Protein AF-A0A9W7GFI7-F1 (afdb_monomer_lite)

pLDDT: mean 83.4, std 12.84, range [43.94, 97.75]

Foldseek 3Di:
DCVLCVNVPCLVLLCVLPVVCSPPVNVVVVVVVVVVVVVQVPDPDRDLCVLVVLLVVLVVVLVVLVVSVVVDPLVVCLVVQCPDPDPSSNSSSVCSNPVSVVSNVSSVVSVVSSVVND

Radius of gyration: 15.9 Å; chains: 1; bounding box: 41×29×38 Å

Organism: NCBI:txid722753

Sequence (118 aa):
MLLFNVFFTRSRQIASLDPDLMSPPGQFLILLWGASYYAAGTDPSPPGHIWLVFTVEKAYYVYKWVAWNSSHNALKSIKGAASSKDKLDVLAPLFHAVYGSADLVLGLMFFSLWRQAH

Secondary structure (DSSP, 8-state):
-HHHHTTTTTHHHHHTT-TTTSSHHHHHHHHHHHHHHHHHHH-SS--THHHHHHHHHHHHHHHHHHHHHHHS-HHHHHHHHHTSS-GGGGHHHHHHHHHHHHHHHHHHHHHHHHTT--

Structure (mmCIF, N/CA/C/O backbone):
data_AF-A0A9W7GFI7-F1
#
_entry.id   AF-A0A9W7GFI7-F1
#
loop_
_atom_site.group_PDB
_atom_site.id
_atom_site.type_symbol
_atom_site.label_atom_id
_atom_site.label_alt_id
_atom_site.label_comp_id
_atom_site.label_asym_id
_atom_site.label_entity_id
_atom_site.label_seq_id
_atom_site.pdbx_PDB_ins_code
_atom_site.Cartn_x
_atom_site.Cartn_y
_atom_site.Cartn_z
_atom_site.occupancy
_atom_site.B_iso_or_equiv
_atom_site.auth_seq_id
_atom_site.auth_comp_id
_atom_site.auth_asym_id
_atom_site.auth_atom_id
_atom_site.pdbx_PDB_model_num
ATOM 1 N N . MET A 1 1 ? 5.144 7.440 -2.993 1.00 50.47 1 MET A N 1
ATOM 2 C CA . MET A 1 1 ? 4.267 6.925 -4.068 1.00 50.47 1 MET A CA 1
ATOM 3 C C . MET A 1 1 ? 4.348 7.768 -5.346 1.00 50.47 1 MET A C 1
ATOM 5 O O . MET A 1 1 ? 4.834 7.247 -6.336 1.00 50.47 1 MET A O 1
ATOM 9 N N . LEU A 1 2 ? 4.010 9.067 -5.351 1.00 43.94 2 LEU A N 1
ATOM 10 C CA . LEU A 1 2 ? 4.101 9.906 -6.571 1.00 43.94 2 LEU A CA 1
ATOM 11 C C . LEU A 1 2 ? 5.512 10.415 -6.920 1.00 43.94 2 LEU A C 1
ATOM 13 O O . LEU A 1 2 ? 5.850 10.494 -8.099 1.00 43.94 2 LEU A O 1
ATOM 17 N N . LEU A 1 3 ? 6.356 10.686 -5.916 1.00 44.00 3 LEU A N 1
ATOM 18 C CA . LEU A 1 3 ? 7.756 11.099 -6.125 1.00 44.00 3 LEU A CA 1
ATOM 19 C C . LEU A 1 3 ? 8.596 10.022 -6.835 1.00 44.00 3 LEU A C 1
ATOM 21 O O . LEU A 1 3 ? 9.479 10.351 -7.616 1.00 44.00 3 LEU A O 1
ATOM 25 N N . PHE A 1 4 ? 8.279 8.743 -6.613 1.00 50.50 4 PHE A N 1
ATOM 26 C CA . PHE A 1 4 ? 8.967 7.608 -7.242 1.00 50.50 4 PHE A CA 1
ATOM 27 C C . PHE A 1 4 ? 8.496 7.344 -8.682 1.00 50.50 4 PHE A C 1
ATOM 29 O O . PHE A 1 4 ? 9.255 6.816 -9.485 1.00 50.50 4 PHE A O 1
ATOM 36 N N . ASN A 1 5 ? 7.261 7.731 -9.021 1.00 54.28 5 ASN A N 1
ATOM 37 C CA . ASN A 1 5 ? 6.650 7.505 -10.336 1.00 54.28 5 ASN A CA 1
ATOM 38 C C . ASN A 1 5 ? 6.780 8.721 -11.278 1.00 54.28 5 ASN A C 1
ATOM 40 O O . ASN A 1 5 ? 6.304 8.674 -12.410 1.00 54.28 5 ASN A O 1
ATOM 44 N N . VAL A 1 6 ? 7.390 9.826 -10.822 1.00 61.81 6 VAL A N 1
ATOM 45 C CA . VAL A 1 6 ? 7.447 11.108 -11.553 1.00 61.81 6 VAL A CA 1
ATOM 46 C C . VAL A 1 6 ? 6.071 11.422 -12.163 1.00 61.81 6 VAL A C 1
ATOM 48 O O . VAL A 1 6 ? 5.908 11.422 -13.380 1.00 61.81 6 VAL A O 1
ATOM 51 N N . PHE A 1 7 ? 5.040 11.568 -11.321 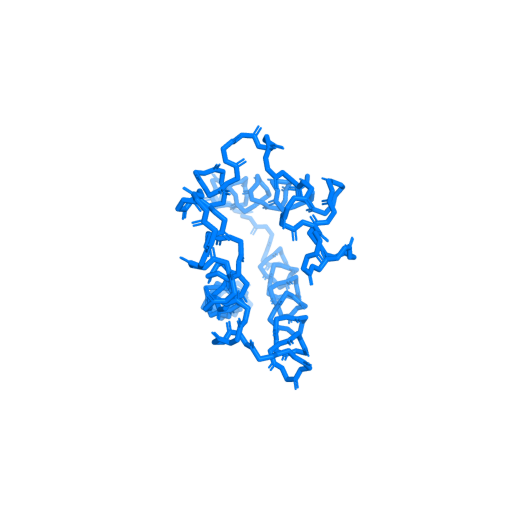1.00 58.94 7 PHE A N 1
ATOM 52 C CA . PHE A 1 7 ? 3.664 11.849 -11.771 1.00 58.94 7 PHE A CA 1
ATOM 53 C C . PHE A 1 7 ? 3.159 10.920 -12.901 1.00 58.94 7 PHE A C 1
ATOM 55 O O . PHE A 1 7 ? 2.707 11.394 -13.936 1.00 58.94 7 PHE A O 1
ATOM 62 N N . PHE A 1 8 ? 3.242 9.595 -12.728 1.00 60.66 8 PHE A N 1
ATOM 63 C CA . PHE A 1 8 ? 2.800 8.576 -13.707 1.00 60.66 8 PHE A CA 1
ATOM 64 C C . PHE A 1 8 ? 3.596 8.485 -15.011 1.00 60.66 8 PHE A C 1
ATOM 66 O O . PHE A 1 8 ? 3.339 7.584 -15.816 1.00 60.66 8 PHE A O 1
ATOM 73 N N . THR A 1 9 ? 4.598 9.338 -15.215 1.00 62.47 9 THR A N 1
ATOM 74 C CA . THR A 1 9 ? 5.436 9.309 -16.422 1.00 62.47 9 THR A CA 1
ATOM 75 C C . THR A 1 9 ? 6.181 7.976 -16.555 1.00 62.47 9 THR A C 1
ATOM 77 O O . THR A 1 9 ? 6.497 7.541 -17.660 1.00 62.47 9 THR A O 1
ATOM 80 N N . ARG A 1 10 ? 6.405 7.276 -15.433 1.00 67.69 10 ARG A N 1
ATOM 81 C CA . ARG A 1 10 ? 7.068 5.963 -15.378 1.00 67.69 10 ARG A CA 1
ATOM 82 C C . ARG A 1 10 ? 6.138 4.825 -14.968 1.00 67.69 10 ARG A C 1
ATOM 84 O O . ARG A 1 10 ? 6.598 3.733 -14.640 1.00 67.69 10 ARG A O 1
ATOM 91 N N . SER A 1 11 ? 4.828 5.037 -15.075 1.00 65.38 11 SER A N 1
ATOM 92 C CA . SER A 1 11 ? 3.809 4.050 -14.703 1.00 65.38 11 SER A CA 1
ATOM 93 C C . SER A 1 11 ? 4.024 2.700 -15.391 1.00 65.38 11 SER A C 1
ATOM 95 O O . SER A 1 11 ? 3.899 1.665 -14.744 1.00 65.38 11 SER A O 1
ATOM 97 N N . ARG A 1 12 ? 4.440 2.700 -16.665 1.00 68.50 12 ARG A N 1
ATOM 98 C CA . ARG A 1 12 ? 4.752 1.479 -17.430 1.00 68.50 12 ARG A CA 1
ATOM 99 C C . ARG A 1 12 ? 6.014 0.748 -16.963 1.00 68.50 12 ARG A C 1
ATOM 101 O O . ARG A 1 12 ? 6.070 -0.467 -17.089 1.00 68.50 12 ARG A O 1
ATOM 108 N N . GLN A 1 13 ? 7.014 1.461 -16.443 1.00 70.69 13 GLN A N 1
ATOM 109 C CA . GLN A 1 13 ? 8.251 0.853 -15.931 1.00 70.69 13 GLN A CA 1
ATOM 110 C C . GLN A 1 13 ? 8.040 0.198 -14.563 1.00 70.69 13 GLN A C 1
ATOM 112 O O . GLN A 1 13 ? 8.699 -0.780 -14.242 1.00 70.69 13 GLN A O 1
ATOM 117 N N . ILE A 1 14 ? 7.112 0.717 -13.759 1.00 69.06 14 ILE A N 1
ATOM 118 C CA . ILE A 1 14 ? 6.704 0.063 -12.511 1.00 69.06 14 ILE A CA 1
ATOM 119 C C . ILE A 1 14 ? 5.797 -1.136 -12.836 1.00 69.06 14 ILE A C 1
ATOM 121 O O . ILE A 1 14 ? 6.002 -2.227 -12.313 1.00 69.06 14 ILE A O 1
ATOM 125 N N . ALA A 1 15 ? 4.863 -0.970 -13.780 1.00 76.06 15 ALA A N 1
ATOM 126 C CA . ALA A 1 15 ? 3.986 -2.046 -14.242 1.00 76.06 15 ALA A CA 1
ATOM 127 C C . ALA A 1 15 ? 4.735 -3.216 -14.904 1.00 76.06 15 ALA A C 1
ATOM 129 O O . ALA A 1 15 ? 4.214 -4.321 -14.935 1.00 76.06 15 ALA A O 1
ATOM 130 N N . SER A 1 16 ? 5.942 -3.025 -15.444 1.00 75.31 16 SER A N 1
ATOM 131 C CA . SER A 1 16 ? 6.679 -4.134 -16.067 1.00 75.31 16 SER A CA 1
ATOM 132 C C . SER A 1 1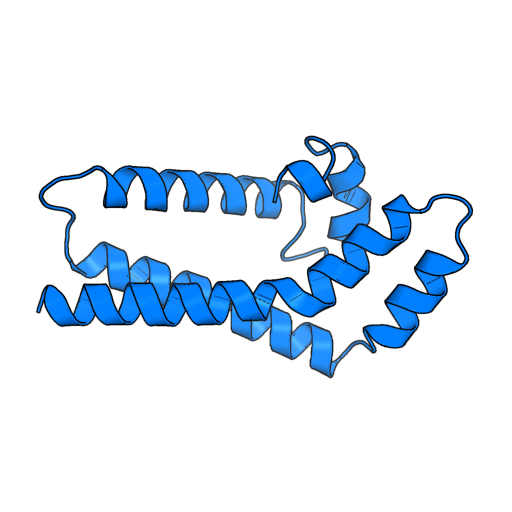6 ? 7.189 -5.170 -15.059 1.00 75.31 16 SER A C 1
ATOM 134 O O . SER A 1 16 ? 7.481 -6.295 -15.457 1.00 75.31 16 SER A O 1
ATOM 136 N N . LEU A 1 17 ? 7.299 -4.810 -13.775 1.00 74.25 17 LEU A N 1
ATOM 137 C CA . LEU A 1 17 ? 7.745 -5.710 -12.707 1.00 74.25 17 LEU A CA 1
ATOM 138 C C . LEU A 1 17 ? 6.587 -6.457 -12.036 1.00 74.25 17 LEU A C 1
ATOM 140 O O . LEU A 1 17 ? 6.772 -7.595 -11.609 1.00 74.25 17 LEU A O 1
ATOM 144 N N . ASP A 1 18 ? 5.415 -5.828 -11.951 1.00 73.25 18 ASP A N 1
ATOM 145 C CA . ASP A 1 18 ? 4.166 -6.438 -11.486 1.00 73.25 18 ASP A CA 1
ATOM 146 C C . ASP A 1 18 ? 2.990 -5.847 -12.286 1.00 73.25 18 ASP A C 1
ATOM 148 O O . ASP A 1 18 ? 2.397 -4.838 -11.882 1.00 73.25 18 ASP A O 1
ATOM 152 N N . PRO A 1 19 ? 2.675 -6.423 -13.459 1.00 75.69 19 PRO A N 1
ATOM 153 C CA . PRO A 1 19 ? 1.677 -5.865 -14.367 1.00 75.69 19 PRO A CA 1
ATOM 154 C C . PRO A 1 19 ? 0.257 -5.976 -13.831 1.00 75.69 19 PRO A C 1
ATOM 156 O O . PRO A 1 19 ? -0.598 -5.209 -14.262 1.00 75.69 19 PRO A O 1
ATOM 159 N N . ASP A 1 20 ? -0.000 -6.871 -12.881 1.00 76.00 20 ASP A N 1
ATOM 160 C CA . ASP A 1 20 ? -1.330 -7.031 -12.305 1.00 76.00 20 ASP A CA 1
ATOM 161 C C . ASP A 1 20 ? -1.590 -5.937 -11.264 1.00 76.00 20 ASP A C 1
ATOM 163 O O . ASP A 1 20 ? -2.593 -5.223 -11.329 1.00 76.00 20 ASP A O 1
ATOM 167 N N . LEU A 1 21 ? -0.661 -5.764 -10.316 1.00 80.12 21 LEU A N 1
ATOM 168 C CA . LEU A 1 21 ? -0.845 -4.864 -9.177 1.00 80.12 21 LEU A CA 1
ATOM 169 C C . LEU A 1 21 ? -0.459 -3.415 -9.490 1.00 80.12 21 LEU A C 1
ATOM 171 O O . LEU A 1 21 ? -1.126 -2.483 -9.046 1.00 80.12 21 LEU A O 1
ATOM 175 N N . MET A 1 22 ? 0.612 -3.220 -10.260 1.00 82.50 22 MET A N 1
ATOM 176 C CA . MET A 1 22 ? 1.174 -1.902 -10.566 1.00 82.50 22 MET A CA 1
ATOM 177 C C . MET A 1 22 ? 0.795 -1.411 -11.966 1.00 82.50 22 MET A C 1
ATOM 179 O O . MET A 1 22 ? 1.443 -0.510 -12.496 1.00 82.50 22 MET A O 1
ATOM 183 N N . SER A 1 23 ? -0.266 -1.950 -12.569 1.00 84.00 23 SER A N 1
ATOM 184 C CA . SER A 1 23 ? -0.868 -1.394 -13.789 1.00 84.00 23 SER A CA 1
ATOM 185 C C . SER A 1 23 ? -1.344 0.056 -13.585 1.00 84.00 23 SER A C 1
ATOM 187 O O . SER A 1 23 ? -1.563 0.475 -12.448 1.00 84.00 23 SER A O 1
ATOM 189 N N . PRO A 1 24 ? -1.568 0.852 -14.649 1.00 82.31 24 PRO A N 1
ATOM 190 C CA . PRO A 1 24 ? -2.140 2.192 -14.494 1.00 82.31 24 PRO A CA 1
ATOM 191 C C . PRO A 1 24 ? -3.470 2.217 -13.705 1.00 82.31 24 PRO A C 1
ATOM 193 O O . PRO A 1 24 ? -3.596 3.065 -12.820 1.00 82.31 24 PRO A O 1
ATOM 196 N N . PRO A 1 25 ? -4.422 1.278 -13.913 1.00 85.44 25 PRO A N 1
ATOM 197 C CA . PRO A 1 25 ? -5.590 1.144 -13.038 1.00 85.44 25 PRO A CA 1
ATOM 198 C C . PRO A 1 25 ? -5.234 0.807 -11.583 1.00 85.44 25 PRO A C 1
ATOM 200 O O . PRO A 1 25 ? -5.802 1.396 -10.668 1.00 85.44 25 PRO A O 1
ATOM 203 N N . GLY A 1 26 ? -4.268 -0.086 -11.349 1.00 85.38 26 GLY A N 1
ATOM 204 C CA . GLY A 1 26 ? -3.790 -0.407 -10.000 1.00 85.38 26 GLY A CA 1
ATOM 205 C C . GLY A 1 26 ? -3.182 0.804 -9.287 1.00 85.38 26 GLY A C 1
ATOM 206 O O . GLY A 1 26 ? -3.517 1.096 -8.143 1.00 85.38 26 GLY A O 1
ATOM 207 N N . GLN A 1 27 ? -2.374 1.597 -9.990 1.00 84.19 27 GLN A N 1
ATOM 208 C CA . GLN A 1 27 ? -1.802 2.837 -9.458 1.00 84.19 27 GLN A CA 1
ATOM 209 C C . GLN A 1 27 ? -2.877 3.889 -9.152 1.00 84.19 27 GLN A C 1
ATOM 211 O O . GLN A 1 27 ? -2.763 4.611 -8.161 1.00 84.19 27 GLN A O 1
ATOM 216 N N . PHE A 1 28 ? -3.934 3.966 -9.966 1.00 86.38 28 PHE A N 1
ATOM 217 C CA . PHE A 1 28 ? -5.098 4.797 -9.661 1.00 86.38 28 PHE A CA 1
ATOM 218 C C . PHE A 1 28 ? -5.805 4.327 -8.383 1.00 86.38 28 PHE A C 1
ATOM 220 O O . PHE A 1 28 ? -6.114 5.149 -7.522 1.00 86.38 28 PHE A O 1
ATOM 227 N N . LEU A 1 29 ? -5.992 3.015 -8.207 1.00 89.75 29 LEU A N 1
ATOM 228 C CA . LEU A 1 29 ? -6.566 2.462 -6.980 1.00 89.75 29 LEU A CA 1
ATOM 229 C C . LEU A 1 29 ? -5.699 2.760 -5.753 1.00 89.75 29 LEU A C 1
ATOM 231 O O . LEU A 1 29 ? -6.251 3.103 -4.715 1.00 89.75 29 LEU A O 1
ATOM 235 N N . ILE A 1 30 ? -4.367 2.721 -5.859 1.00 88.69 30 ILE A N 1
ATOM 236 C CA . ILE A 1 30 ? -3.467 3.130 -4.763 1.00 88.69 30 ILE A CA 1
ATOM 237 C C . ILE A 1 30 ? -3.739 4.583 -4.342 1.00 88.69 30 ILE A C 1
ATOM 239 O O . ILE A 1 30 ? -3.774 4.881 -3.147 1.00 88.69 30 ILE A O 1
ATOM 243 N N . LEU A 1 31 ? -3.961 5.494 -5.298 1.00 89.56 31 LEU A N 1
ATOM 244 C CA . LEU A 1 31 ? -4.337 6.875 -4.977 1.00 89.56 31 LEU A CA 1
ATOM 245 C C . LEU A 1 31 ? -5.721 6.962 -4.333 1.00 89.56 31 LEU A C 1
ATOM 247 O O . LEU A 1 31 ? -5.890 7.702 -3.367 1.00 89.56 31 LEU A O 1
ATOM 251 N N . LEU A 1 32 ? -6.693 6.209 -4.850 1.00 92.75 32 LEU A N 1
ATOM 252 C CA . LEU A 1 32 ? -8.053 6.187 -4.321 1.00 92.75 32 LEU A CA 1
ATOM 253 C C . LEU 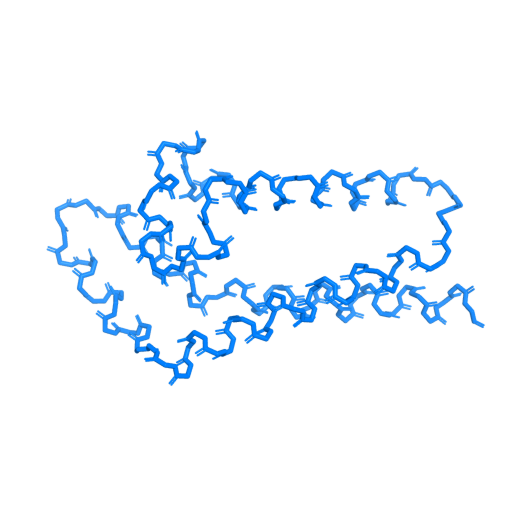A 1 32 ? -8.085 5.674 -2.873 1.00 92.75 32 LEU A C 1
ATOM 255 O O . LEU A 1 32 ? -8.708 6.295 -2.015 1.00 92.75 32 LEU A O 1
ATOM 259 N N . TRP A 1 33 ? -7.348 4.602 -2.575 1.00 93.75 33 TRP A N 1
ATOM 260 C CA . TRP A 1 33 ? -7.167 4.101 -1.212 1.00 93.75 33 TRP A CA 1
ATOM 261 C C . TRP A 1 33 ? -6.466 5.129 -0.324 1.00 93.75 33 TRP A C 1
ATOM 263 O O . TRP A 1 33 ? -6.934 5.396 0.781 1.00 93.75 33 TRP A O 1
ATOM 273 N N . GLY A 1 34 ? -5.422 5.795 -0.827 1.00 92.25 34 GLY A N 1
ATOM 274 C CA . GLY A 1 34 ? -4.776 6.907 -0.126 1.00 92.25 34 GLY A CA 1
ATOM 275 C C . GLY A 1 34 ? -5.751 8.028 0.251 1.00 92.25 34 GLY A C 1
ATOM 276 O O . GLY A 1 34 ? -5.747 8.494 1.391 1.00 92.25 34 GLY A O 1
ATOM 277 N N . ALA A 1 35 ? -6.629 8.420 -0.675 1.00 94.25 35 ALA A N 1
ATOM 278 C CA . ALA A 1 35 ? -7.682 9.397 -0.414 1.00 94.25 35 ALA A CA 1
ATOM 279 C C . ALA A 1 35 ? -8.706 8.884 0.613 1.00 94.25 35 ALA A C 1
ATOM 281 O O . ALA A 1 35 ? -9.149 9.653 1.464 1.00 94.25 35 ALA A O 1
ATOM 282 N N . SER A 1 36 ? -9.036 7.588 0.589 1.00 95.25 36 SER A N 1
ATOM 283 C CA . SER A 1 36 ? -9.939 6.978 1.573 1.00 95.25 36 SER A CA 1
ATOM 284 C C . SER A 1 36 ? -9.353 6.965 2.989 1.00 95.25 36 SER A C 1
ATOM 286 O O . SER A 1 36 ? -10.074 7.269 3.936 1.00 95.25 36 SER A O 1
ATOM 288 N N . TYR A 1 37 ? -8.045 6.710 3.149 1.00 94.81 37 TYR A N 1
ATOM 289 C CA . TYR A 1 37 ? -7.392 6.797 4.460 1.00 94.81 37 TYR A CA 1
ATOM 290 C C . TYR A 1 37 ? -7.414 8.223 4.990 1.00 94.81 37 TYR A C 1
ATOM 292 O O . TYR A 1 37 ? -7.659 8.433 6.174 1.00 94.81 37 TYR A O 1
ATOM 300 N N . TYR A 1 38 ? -7.156 9.197 4.113 1.00 95.19 38 TYR A N 1
ATOM 301 C CA . TYR A 1 38 ? -7.210 10.605 4.479 1.00 95.19 38 TYR A CA 1
ATOM 302 C C . TYR A 1 38 ? -8.617 10.991 4.940 1.00 95.19 38 TYR A C 1
ATOM 304 O O . TYR A 1 38 ? -8.758 11.523 6.033 1.00 95.19 38 TYR A O 1
ATOM 312 N N . ALA A 1 39 ? -9.645 10.646 4.159 1.00 96.12 39 ALA A N 1
ATOM 313 C CA . ALA A 1 39 ? -11.036 10.926 4.503 1.00 96.12 39 ALA A CA 1
ATOM 314 C C . ALA A 1 39 ? -11.461 10.271 5.829 1.00 96.12 39 ALA A C 1
ATOM 316 O O . ALA A 1 39 ? -12.083 10.923 6.659 1.00 96.12 39 ALA A O 1
ATOM 317 N N . ALA A 1 40 ? -11.088 9.008 6.061 1.00 95.00 40 ALA A N 1
ATOM 318 C CA . ALA A 1 40 ? -11.378 8.321 7.320 1.00 95.00 40 ALA A CA 1
ATOM 319 C C . ALA A 1 40 ? -10.592 8.902 8.509 1.00 95.00 40 ALA A C 1
ATOM 321 O O . ALA A 1 40 ? -11.084 8.902 9.629 1.00 95.00 40 ALA A O 1
ATOM 322 N N . GLY A 1 41 ? -9.369 9.389 8.281 1.00 92.50 41 GLY A N 1
ATOM 323 C CA . GLY A 1 41 ? -8.530 9.985 9.321 1.00 92.50 41 GLY A CA 1
ATOM 324 C C . GLY A 1 41 ? -8.915 11.417 9.701 1.00 92.50 41 GLY A C 1
ATOM 325 O O . GLY A 1 41 ? -8.544 11.868 10.781 1.00 92.50 41 GLY A O 1
ATOM 326 N N . THR A 1 42 ? -9.627 12.139 8.832 1.00 95.19 42 THR A N 1
ATOM 327 C CA . THR A 1 42 ? -10.151 13.484 9.122 1.00 95.19 42 THR A CA 1
ATOM 328 C C . THR A 1 42 ? -11.588 13.478 9.635 1.00 95.19 42 THR A C 1
ATOM 330 O O . THR A 1 42 ? -12.053 14.504 10.133 1.00 95.19 42 THR A O 1
ATOM 333 N N . ASP A 1 43 ? -12.287 12.350 9.532 1.00 93.25 43 ASP A N 1
ATOM 334 C CA . ASP A 1 43 ? -13.589 12.156 10.158 1.00 93.25 43 ASP A CA 1
ATOM 335 C C . ASP A 1 43 ? -13.415 12.087 11.692 1.00 93.25 43 ASP A C 1
ATOM 337 O O . ASP A 1 43 ? -12.590 11.311 12.177 1.00 93.25 43 ASP A O 1
ATOM 341 N N . PRO A 1 44 ? -14.144 12.893 12.487 1.00 90.00 44 PRO A N 1
ATOM 342 C CA . PRO A 1 44 ? -14.098 12.811 13.947 1.00 90.00 44 PRO A CA 1
ATOM 343 C C . PRO A 1 44 ? -14.746 11.535 14.513 1.00 90.00 44 PRO A C 1
ATOM 345 O O . PRO A 1 44 ? -14.515 11.208 15.677 1.00 90.00 44 PRO A O 1
ATOM 348 N N . SER A 1 45 ? -15.564 10.821 13.733 1.00 90.75 45 SER A N 1
ATOM 349 C CA . SER A 1 45 ? -16.220 9.573 14.137 1.00 90.75 45 SER A CA 1
ATOM 350 C C . SER A 1 45 ? -16.293 8.567 12.974 1.00 90.75 45 SER A C 1
ATOM 352 O O . SER A 1 45 ? -17.380 8.185 12.532 1.00 90.75 45 SER A O 1
ATOM 354 N N . PRO A 1 46 ? -15.137 8.099 12.469 1.00 91.12 46 PRO A N 1
ATOM 355 C CA . PRO A 1 46 ? -15.108 7.170 11.354 1.00 91.12 46 PRO A CA 1
ATOM 356 C C . PRO A 1 46 ? -15.700 5.820 11.784 1.00 91.12 46 PRO A C 1
ATOM 358 O O . PRO A 1 46 ? -15.415 5.346 12.891 1.00 91.12 46 PRO A O 1
ATOM 361 N N . PRO A 1 47 ? -16.476 5.140 10.920 1.00 92.06 47 PRO A N 1
ATOM 362 C CA . PRO A 1 47 ? -17.021 3.827 11.240 1.00 92.06 47 PRO A CA 1
ATOM 363 C C . PRO A 1 47 ? -15.894 2.843 11.562 1.00 92.06 47 PRO A C 1
ATOM 365 O O . PRO A 1 47 ? -15.048 2.591 10.711 1.00 92.06 47 PRO A O 1
ATOM 368 N N . GLY A 1 48 ? -15.891 2.231 12.751 1.00 92.50 48 GLY A N 1
ATOM 369 C CA . GLY A 1 48 ? -14.782 1.374 13.200 1.00 92.50 48 GLY A CA 1
ATOM 370 C C . GLY A 1 48 ? -14.405 0.253 12.219 1.00 92.50 48 GLY A C 1
ATOM 371 O O . GLY A 1 48 ? -13.235 -0.105 12.103 1.00 92.50 48 GLY A O 1
ATOM 372 N N . HIS A 1 49 ? -15.369 -0.271 11.456 1.00 95.25 49 HIS A N 1
ATOM 373 C CA . HIS A 1 49 ? -15.142 -1.290 10.425 1.00 95.25 49 HIS A CA 1
ATOM 374 C C . HIS A 1 49 ? -14.263 -0.824 9.255 1.00 95.25 49 HIS A C 1
ATOM 376 O O . HIS A 1 49 ? -13.647 -1.669 8.605 1.00 95.25 49 HIS A O 1
ATOM 382 N N . ILE A 1 50 ? -14.155 0.486 8.992 1.00 96.12 50 ILE A N 1
ATOM 383 C CA . ILE A 1 50 ? -13.301 1.009 7.915 1.00 96.12 50 ILE A CA 1
ATOM 384 C C . ILE A 1 50 ? -11.835 0.629 8.141 1.00 96.12 50 ILE A C 1
ATOM 386 O O . ILE A 1 50 ? -11.124 0.266 7.206 1.00 96.12 50 ILE A O 1
ATOM 390 N N . TRP A 1 51 ? -11.414 0.604 9.406 1.00 96.38 51 TRP A N 1
ATOM 391 C CA . TRP A 1 51 ? -10.070 0.212 9.797 1.00 96.38 51 TRP A CA 1
ATOM 392 C C . TRP A 1 51 ? -9.786 -1.251 9.455 1.00 96.38 51 TRP A C 1
ATOM 394 O O . TRP A 1 51 ? -8.706 -1.563 8.965 1.00 96.38 51 TRP A O 1
ATOM 404 N N . LEU A 1 52 ? -10.772 -2.140 9.614 1.00 96.50 52 LEU A N 1
ATOM 405 C CA . LEU A 1 52 ? -10.629 -3.542 9.220 1.00 96.50 52 LEU A CA 1
ATOM 406 C C . LEU A 1 52 ? -10.518 -3.695 7.699 1.00 96.50 52 LEU A C 1
ATOM 408 O O . LEU A 1 52 ? -9.702 -4.484 7.225 1.00 96.50 52 LEU A O 1
ATOM 412 N N . VAL A 1 53 ? -11.292 -2.920 6.931 1.00 97.25 53 VAL A N 1
ATOM 413 C CA . VAL A 1 53 ? -11.191 -2.904 5.461 1.00 97.25 53 VAL A CA 1
ATOM 414 C C . VAL A 1 53 ? -9.779 -2.501 5.029 1.00 97.25 53 VAL A C 1
ATOM 416 O O . VAL A 1 53 ? -9.180 -3.182 4.197 1.00 97.25 53 VAL A O 1
ATOM 419 N N . PHE A 1 54 ? -9.210 -1.458 5.639 1.00 97.31 54 PHE A N 1
ATOM 420 C CA . PHE A 1 54 ? -7.837 -1.037 5.3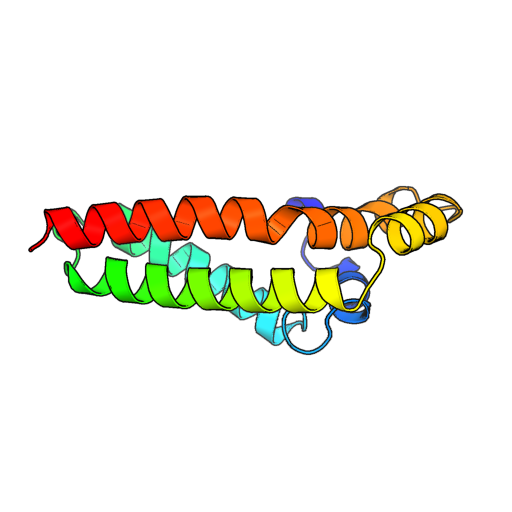55 1.00 97.31 54 PHE A CA 1
ATOM 421 C C . PHE A 1 54 ? -6.801 -2.084 5.786 1.00 97.31 54 PHE A C 1
ATOM 423 O O . PHE A 1 54 ? -5.833 -2.316 5.069 1.00 97.31 54 PHE A O 1
ATOM 430 N N . THR A 1 55 ? -7.004 -2.784 6.906 1.00 97.44 55 THR A N 1
ATOM 431 C CA . THR A 1 55 ? -6.145 -3.917 7.287 1.00 97.44 55 THR A CA 1
ATOM 432 C C . THR A 1 55 ? -6.143 -5.015 6.228 1.00 97.44 55 THR A C 1
ATOM 434 O O . THR A 1 55 ? -5.073 -5.508 5.873 1.00 97.44 55 THR A O 1
ATOM 437 N N . VAL A 1 56 ? -7.315 -5.405 5.719 1.00 97.62 56 VAL A N 1
ATOM 438 C CA . VAL A 1 56 ? -7.437 -6.458 4.697 1.00 97.62 56 VAL A CA 1
ATOM 439 C C . VAL A 1 56 ? -6.770 -6.032 3.393 1.00 97.62 56 VAL A C 1
ATOM 441 O O . VAL A 1 56 ? -6.028 -6.814 2.798 1.00 97.62 56 VAL A O 1
ATOM 444 N N . GLU A 1 57 ? -6.979 -4.785 2.974 1.00 96.19 57 GLU A N 1
ATOM 445 C CA . GLU A 1 57 ? -6.306 -4.222 1.805 1.00 96.19 57 GLU A CA 1
ATOM 446 C C . GLU A 1 57 ? -4.779 -4.277 1.970 1.00 96.19 57 GLU A C 1
ATOM 448 O O . GLU A 1 57 ? -4.094 -4.838 1.112 1.00 96.19 57 GLU A O 1
ATOM 453 N N . LYS A 1 58 ? -4.233 -3.824 3.105 1.00 95.94 58 LYS A N 1
ATOM 454 C CA . LYS A 1 58 ? -2.790 -3.913 3.375 1.00 95.94 58 LYS A CA 1
ATOM 455 C C . LYS A 1 58 ? -2.263 -5.335 3.441 1.00 95.94 58 LYS A C 1
ATOM 457 O O . LYS A 1 58 ? -1.208 -5.610 2.872 1.00 95.94 58 LYS A O 1
ATOM 462 N N . ALA A 1 59 ? -2.999 -6.258 4.052 1.00 96.12 59 ALA A N 1
ATOM 463 C CA . ALA A 1 59 ? -2.628 -7.669 4.068 1.00 96.12 59 ALA A CA 1
ATOM 464 C C . ALA A 1 59 ? -2.526 -8.249 2.647 1.00 96.12 59 ALA A C 1
ATOM 466 O O . ALA A 1 59 ? -1.596 -9.004 2.359 1.00 96.12 59 ALA A O 1
ATOM 467 N N . TYR A 1 60 ? -3.421 -7.852 1.736 1.00 95.06 60 TYR A N 1
ATOM 468 C CA . TYR A 1 60 ? -3.355 -8.250 0.331 1.00 95.06 60 TYR A CA 1
ATOM 469 C C . TYR A 1 60 ? -2.102 -7.702 -0.377 1.00 95.06 60 TYR A C 1
ATOM 471 O O . TYR A 1 60 ? -1.402 -8.462 -1.052 1.00 95.06 60 TYR A O 1
ATOM 479 N N . TYR A 1 61 ? -1.760 -6.421 -0.185 1.00 92.25 61 TYR A N 1
ATOM 480 C CA . TYR A 1 61 ? -0.529 -5.845 -0.747 1.00 92.25 61 TYR A CA 1
ATOM 481 C C . TYR A 1 61 ? 0.737 -6.516 -0.196 1.00 92.25 61 TYR A C 1
ATOM 483 O O . TYR A 1 61 ? 1.650 -6.818 -0.968 1.00 92.25 61 TYR A O 1
ATOM 491 N N . VAL A 1 62 ? 0.772 -6.824 1.106 1.00 94.38 62 VAL A N 1
ATOM 492 C CA . VAL A 1 62 ? 1.865 -7.582 1.741 1.00 94.38 62 VAL A CA 1
ATOM 493 C C . VAL A 1 62 ? 1.970 -8.983 1.151 1.00 94.38 62 VAL A C 1
ATOM 495 O O . VAL A 1 62 ? 3.067 -9.415 0.806 1.00 94.38 62 VAL A O 1
ATOM 498 N N . TYR A 1 63 ? 0.851 -9.689 0.988 1.00 93.94 63 TYR A N 1
ATOM 499 C CA . TYR A 1 63 ? 0.833 -11.015 0.372 1.00 93.94 63 TYR A CA 1
ATOM 500 C C . TYR A 1 63 ? 1.422 -10.984 -1.043 1.00 93.94 63 TYR A C 1
ATOM 502 O O . TYR A 1 63 ? 2.323 -11.765 -1.353 1.00 93.94 63 TYR A O 1
ATOM 510 N N . LYS A 1 64 ? 0.971 -10.045 -1.886 1.00 91.69 64 LYS A N 1
ATOM 511 C CA . LYS A 1 64 ? 1.503 -9.868 -3.245 1.00 91.69 64 LYS A CA 1
ATOM 512 C C . LYS A 1 64 ? 2.995 -9.529 -3.232 1.00 91.69 64 LYS A C 1
ATOM 514 O O . LYS A 1 64 ? 3.746 -10.096 -4.021 1.00 91.69 64 LYS A O 1
ATOM 519 N N . TRP A 1 65 ? 3.434 -8.671 -2.313 1.00 91.12 65 TRP A N 1
ATOM 520 C CA . TRP A 1 65 ? 4.845 -8.318 -2.142 1.00 91.12 65 TRP A CA 1
ATOM 521 C C . TRP A 1 65 ? 5.709 -9.521 -1.751 1.00 91.12 65 TRP A C 1
ATOM 523 O O . TRP A 1 65 ? 6.766 -9.739 -2.348 1.00 91.12 65 TRP A O 1
ATOM 533 N N . VAL A 1 66 ? 5.260 -10.325 -0.783 1.00 91.38 66 VAL A N 1
ATOM 534 C CA . VAL A 1 66 ? 5.951 -11.553 -0.368 1.00 91.38 66 VAL A CA 1
ATOM 535 C C . VAL A 1 66 ? 6.014 -12.533 -1.535 1.00 91.38 66 VAL A C 1
ATOM 537 O O . VAL A 1 66 ? 7.102 -12.989 -1.873 1.00 91.38 66 VAL A O 1
ATOM 540 N N . ALA A 1 67 ? 4.892 -12.788 -2.216 1.00 90.00 67 ALA A N 1
ATOM 541 C CA . ALA A 1 67 ? 4.844 -13.678 -3.376 1.00 90.00 67 ALA A CA 1
ATOM 542 C C . ALA A 1 67 ? 5.796 -13.229 -4.499 1.00 90.00 67 ALA A C 1
ATOM 544 O O . ALA A 1 67 ? 6.496 -14.055 -5.098 1.00 90.00 67 ALA A O 1
ATOM 545 N N . TRP A 1 68 ? 5.871 -11.918 -4.754 1.00 86.56 68 TRP A N 1
ATOM 546 C CA . TRP A 1 68 ? 6.791 -11.352 -5.733 1.00 86.56 68 TRP A CA 1
ATOM 547 C C . TRP A 1 68 ? 8.252 -11.573 -5.327 1.00 86.56 68 TRP A C 1
ATOM 549 O O . TRP A 1 68 ? 9.014 -12.097 -6.135 1.00 86.56 68 TRP A O 1
ATOM 559 N N . ASN A 1 69 ? 8.633 -11.265 -4.080 1.00 84.94 69 ASN A N 1
ATOM 560 C CA . ASN A 1 69 ? 10.007 -11.451 -3.585 1.00 84.94 69 ASN A CA 1
ATOM 561 C C . ASN A 1 69 ? 10.410 -12.926 -3.452 1.00 84.94 69 ASN A C 1
ATOM 563 O O . ASN A 1 69 ? 11.585 -13.254 -3.583 1.00 84.94 69 ASN A O 1
ATOM 567 N N . SER A 1 70 ? 9.459 -13.832 -3.215 1.00 85.81 70 SER A N 1
ATOM 568 C CA . SER A 1 70 ? 9.719 -15.275 -3.233 1.00 85.81 70 SER A CA 1
ATOM 569 C C . SER A 1 70 ? 9.978 -15.802 -4.647 1.00 85.81 70 SER A C 1
ATOM 571 O O . SER A 1 70 ? 10.720 -16.766 -4.810 1.00 85.81 70 SER A O 1
ATOM 573 N N . SER A 1 71 ? 9.390 -15.167 -5.665 1.00 84.81 71 SER A N 1
ATOM 574 C CA . SER A 1 71 ? 9.504 -15.589 -7.069 1.00 84.81 71 SER A CA 1
ATOM 575 C C . SER A 1 71 ? 10.593 -14.833 -7.844 1.00 84.81 71 SER A C 1
ATOM 577 O O . SER A 1 71 ? 11.066 -15.312 -8.873 1.00 84.81 71 SER A O 1
ATOM 579 N N . HIS A 1 72 ? 11.013 -13.661 -7.359 1.00 81.12 72 HIS A N 1
ATOM 580 C CA . HIS A 1 72 ? 11.968 -12.775 -8.022 1.00 81.12 72 HIS A CA 1
ATOM 581 C C . HIS A 1 72 ? 13.133 -12.421 -7.102 1.00 81.12 72 HIS A C 1
ATOM 583 O O . HIS A 1 72 ? 12.962 -12.059 -5.943 1.00 81.12 72 HIS A O 1
ATOM 589 N N . ASN A 1 73 ? 14.350 -12.433 -7.646 1.00 77.50 73 ASN A N 1
ATOM 590 C CA . ASN A 1 73 ? 15.521 -11.976 -6.908 1.00 77.50 73 ASN A CA 1
ATOM 591 C C . ASN A 1 73 ? 15.652 -10.446 -7.020 1.00 77.50 73 ASN A C 1
ATOM 593 O O . ASN A 1 73 ? 16.203 -9.935 -7.998 1.00 77.50 73 ASN A O 1
ATOM 597 N N . ALA A 1 74 ? 15.168 -9.722 -6.007 1.00 71.94 74 ALA A N 1
ATOM 598 C CA . ALA A 1 74 ? 15.190 -8.258 -5.963 1.00 71.94 74 ALA A CA 1
ATOM 599 C C . ALA A 1 74 ? 16.599 -7.668 -6.180 1.00 71.94 74 ALA A C 1
ATOM 601 O O . ALA A 1 74 ? 16.762 -6.708 -6.932 1.00 71.94 74 ALA A O 1
ATOM 602 N N . LEU A 1 75 ? 17.641 -8.284 -5.607 1.00 71.81 75 LEU A N 1
ATOM 603 C CA . LEU A 1 75 ? 19.038 -7.863 -5.784 1.00 71.81 75 LEU A CA 1
ATOM 604 C C . LEU A 1 75 ? 19.503 -7.974 -7.242 1.00 71.81 75 LEU A C 1
ATOM 606 O O . LEU A 1 75 ? 20.252 -7.118 -7.714 1.00 71.81 75 LEU A O 1
ATOM 610 N N . LYS A 1 76 ? 19.060 -9.006 -7.968 1.00 77.44 76 LYS A N 1
ATOM 611 C CA . LYS A 1 76 ? 19.361 -9.170 -9.397 1.00 77.44 76 LYS A CA 1
ATOM 612 C C . LYS A 1 76 ? 18.662 -8.096 -10.234 1.00 77.44 76 LYS A C 1
ATOM 614 O O . LYS A 1 76 ? 19.304 -7.506 -11.100 1.00 77.44 76 LYS A O 1
ATOM 619 N N . SER A 1 77 ? 17.398 -7.795 -9.935 1.00 75.81 77 SER A N 1
ATOM 620 C CA . SER A 1 77 ? 16.633 -6.740 -10.613 1.00 75.81 77 SER A CA 1
ATOM 621 C C . SER A 1 77 ? 17.227 -5.347 -10.371 1.00 75.81 77 SER A C 1
ATOM 623 O O . SER A 1 77 ? 17.371 -4.569 -11.311 1.00 75.81 77 SER A O 1
ATOM 625 N N . ILE A 1 78 ? 17.666 -5.057 -9.140 1.00 76.44 78 ILE A N 1
ATOM 626 C CA . ILE A 1 78 ? 18.338 -3.797 -8.781 1.00 76.44 78 ILE A CA 1
ATOM 627 C C . ILE A 1 78 ? 19.689 -3.667 -9.497 1.00 76.44 78 ILE A C 1
ATOM 629 O O . ILE A 1 78 ? 19.975 -2.616 -10.062 1.00 76.44 78 ILE A O 1
ATOM 633 N N . LYS A 1 79 ? 20.514 -4.723 -9.528 1.00 74.31 79 LYS A N 1
ATOM 634 C CA . LYS A 1 79 ? 21.814 -4.705 -10.230 1.00 74.31 79 LYS A CA 1
ATOM 635 C C . LYS A 1 79 ? 21.666 -4.556 -11.748 1.00 74.31 79 LYS A C 1
ATOM 637 O O . LYS A 1 79 ? 22.452 -3.840 -12.368 1.00 74.31 79 LYS A O 1
ATOM 642 N N . GLY A 1 80 ? 20.657 -5.202 -12.337 1.00 73.12 80 GLY A N 1
ATOM 643 C CA . GLY A 1 80 ? 20.330 -5.049 -13.755 1.00 73.12 80 GLY A CA 1
ATOM 644 C C . GLY A 1 80 ? 19.922 -3.614 -14.091 1.00 73.12 80 GLY A C 1
ATOM 645 O O . GLY A 1 80 ? 20.454 -3.031 -15.031 1.00 73.12 80 GLY A O 1
ATOM 646 N N . ALA A 1 81 ? 19.065 -3.010 -13.264 1.00 73.50 81 ALA A N 1
ATOM 647 C CA . ALA A 1 81 ? 18.647 -1.620 -13.423 1.00 73.50 81 ALA A CA 1
ATOM 648 C C . ALA A 1 81 ? 19.774 -0.610 -13.140 1.00 73.50 81 ALA A C 1
ATOM 650 O O . ALA A 1 81 ? 19.873 0.401 -13.820 1.00 73.50 81 ALA A O 1
ATOM 651 N N . ALA A 1 82 ? 20.673 -0.892 -12.192 1.00 68.88 82 ALA A N 1
ATOM 652 C CA . ALA A 1 82 ? 21.813 -0.024 -11.872 1.00 68.88 82 ALA A CA 1
ATOM 653 C C . ALA A 1 82 ? 22.868 0.031 -12.989 1.00 68.88 82 ALA A C 1
ATOM 655 O O . ALA A 1 82 ? 23.692 0.942 -13.012 1.00 68.88 82 ALA A O 1
ATOM 656 N N . SER A 1 83 ? 22.834 -0.934 -13.911 1.00 70.56 83 SER A N 1
ATOM 657 C CA . SER A 1 83 ? 23.677 -0.949 -15.111 1.00 70.56 83 SER A CA 1
ATOM 658 C C . SER A 1 83 ? 23.088 -0.105 -16.255 1.00 70.56 83 SER A C 1
ATOM 660 O O . SER A 1 83 ? 23.733 0.059 -17.290 1.00 70.56 83 SER A O 1
ATOM 662 N N . SER A 1 84 ? 21.873 0.433 -16.085 1.00 68.12 84 SER A N 1
ATOM 663 C CA . SER A 1 84 ? 21.253 1.382 -17.012 1.00 68.12 84 SER A CA 1
ATOM 664 C C . SER A 1 84 ? 21.957 2.744 -16.976 1.00 68.12 84 SER A C 1
ATOM 666 O O . SER A 1 84 ? 22.510 3.160 -15.958 1.00 68.12 84 SER A O 1
ATOM 668 N N . LYS A 1 85 ? 21.897 3.484 -18.092 1.00 65.56 85 LYS A N 1
ATOM 669 C CA . LYS A 1 85 ? 22.347 4.886 -18.157 1.00 65.56 85 LYS A CA 1
ATOM 670 C C . LYS A 1 85 ? 21.470 5.824 -17.318 1.00 65.56 85 LYS A C 1
ATOM 672 O O . LYS A 1 85 ? 21.916 6.921 -16.986 1.00 65.56 85 LYS A O 1
ATOM 677 N N . ASP A 1 86 ? 20.249 5.410 -16.987 1.00 71.50 86 ASP A N 1
ATOM 678 C CA . ASP A 1 86 ? 19.306 6.192 -16.198 1.00 71.50 86 ASP A CA 1
ATOM 679 C C . ASP A 1 86 ? 19.242 5.684 -14.751 1.00 71.50 86 ASP A C 1
ATOM 681 O O . ASP A 1 86 ? 18.781 4.580 -14.466 1.00 71.50 86 ASP A O 1
ATOM 685 N N . LYS A 1 87 ? 19.675 6.527 -13.807 1.00 65.56 87 LYS A N 1
ATOM 686 C CA . LYS A 1 87 ? 19.651 6.211 -12.370 1.00 65.56 87 LYS A CA 1
ATOM 687 C C . LYS A 1 87 ? 18.230 6.005 -11.837 1.00 65.56 87 LYS A C 1
ATOM 689 O O . LYS A 1 87 ? 18.059 5.362 -10.802 1.00 65.56 87 LYS A O 1
ATOM 694 N N . LEU A 1 88 ? 17.219 6.542 -12.523 1.00 65.81 88 LEU A N 1
ATOM 695 C CA . LEU A 1 88 ? 15.819 6.406 -12.133 1.00 65.81 88 LEU A CA 1
ATOM 696 C C . LEU A 1 88 ? 15.264 5.004 -12.420 1.00 65.81 88 LEU A C 1
ATOM 698 O O . LEU A 1 88 ? 14.271 4.623 -11.806 1.00 65.81 88 LEU A O 1
ATOM 702 N N . ASP A 1 89 ? 15.925 4.200 -13.257 1.00 72.06 89 ASP A N 1
ATOM 703 C CA . ASP A 1 89 ? 15.499 2.821 -13.531 1.00 72.06 89 ASP A CA 1
ATOM 704 C C . ASP A 1 89 ? 15.642 1.915 -12.300 1.00 72.06 89 ASP A C 1
ATOM 706 O O . ASP A 1 89 ? 14.943 0.910 -12.175 1.00 72.06 89 ASP A O 1
ATOM 710 N N . VAL A 1 90 ? 16.496 2.296 -11.343 1.00 75.50 90 VAL A N 1
ATOM 711 C CA . VAL A 1 90 ? 16.668 1.586 -10.067 1.00 75.50 90 VAL A CA 1
ATOM 712 C C . VAL A 1 90 ? 15.471 1.791 -9.129 1.00 75.50 90 VAL A C 1
ATOM 714 O O . VAL A 1 90 ? 15.231 0.957 -8.256 1.00 75.50 90 VAL A O 1
ATOM 717 N N . LEU A 1 91 ? 14.682 2.859 -9.305 1.00 74.38 91 LEU A N 1
ATOM 718 C CA . LEU A 1 91 ? 13.594 3.206 -8.382 1.00 74.38 91 LEU A CA 1
ATOM 719 C C . LEU A 1 91 ? 12.476 2.165 -8.368 1.00 74.38 91 LEU A C 1
ATOM 721 O O . LEU A 1 91 ? 11.988 1.837 -7.294 1.00 74.38 91 LEU A O 1
ATOM 725 N N . ALA A 1 92 ? 12.080 1.634 -9.526 1.00 77.06 92 ALA A N 1
ATOM 726 C CA . ALA A 1 92 ? 11.015 0.635 -9.617 1.00 77.06 92 ALA A CA 1
ATOM 727 C C . ALA A 1 92 ? 11.365 -0.687 -8.895 1.00 77.06 92 ALA A C 1
ATOM 729 O O . ALA A 1 92 ? 10.587 -1.113 -8.038 1.00 77.06 92 ALA A O 1
ATOM 730 N N . PRO A 1 93 ? 12.528 -1.325 -9.143 1.00 78.50 93 PRO A N 1
ATOM 731 C CA . PRO A 1 93 ? 12.912 -2.532 -8.416 1.00 78.50 93 PRO A CA 1
ATOM 732 C C . PRO A 1 93 ? 13.240 -2.258 -6.943 1.00 78.50 93 PRO A C 1
ATOM 734 O O . PRO A 1 93 ? 12.942 -3.100 -6.099 1.00 78.50 93 PRO A O 1
ATOM 737 N N . LEU A 1 94 ? 13.790 -1.085 -6.603 1.00 80.81 94 LEU A N 1
ATOM 738 C CA . LEU A 1 94 ? 13.986 -0.690 -5.205 1.00 80.81 94 LEU A CA 1
A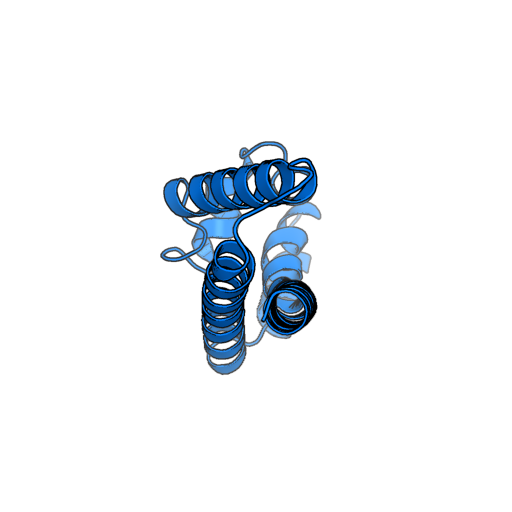TOM 739 C C . LEU A 1 94 ? 12.647 -0.546 -4.474 1.00 80.81 94 LEU A C 1
ATOM 741 O O . LEU A 1 94 ? 12.497 -1.042 -3.363 1.00 80.81 94 LEU A O 1
ATOM 745 N N . PHE A 1 95 ? 11.666 0.094 -5.109 1.00 81.75 95 PHE A N 1
ATOM 746 C CA . PHE A 1 95 ? 10.314 0.217 -4.584 1.00 81.75 95 PHE A CA 1
ATOM 747 C C . PHE A 1 95 ? 9.687 -1.163 -4.361 1.00 81.75 95 PHE A C 1
ATOM 749 O O . PHE A 1 95 ? 9.251 -1.440 -3.245 1.00 81.75 95 PHE A O 1
ATOM 756 N N . HIS A 1 96 ? 9.737 -2.054 -5.361 1.00 79.69 96 HIS A N 1
ATOM 757 C CA . HIS A 1 96 ? 9.259 -3.439 -5.247 1.00 79.69 96 HIS A CA 1
ATOM 758 C C . HIS A 1 96 ? 9.931 -4.229 -4.118 1.00 79.69 96 HIS A C 1
ATOM 760 O O . HIS A 1 96 ? 9.293 -5.072 -3.491 1.00 79.69 96 HIS A O 1
ATOM 766 N N . ALA A 1 97 ? 11.192 -3.928 -3.805 1.00 82.94 97 ALA A N 1
ATOM 767 C CA . ALA A 1 97 ? 11.902 -4.578 -2.713 1.00 82.94 97 ALA A CA 1
ATOM 768 C C . ALA A 1 97 ? 11.381 -4.168 -1.326 1.00 82.94 97 ALA A C 1
ATOM 770 O O . ALA A 1 97 ? 11.450 -4.979 -0.409 1.00 82.94 97 ALA A O 1
ATOM 771 N N . VAL A 1 98 ? 10.849 -2.952 -1.149 1.00 84.12 98 VAL A N 1
ATOM 772 C CA . VAL A 1 98 ? 10.580 -2.406 0.198 1.00 84.12 98 VAL A CA 1
ATOM 773 C C . VAL A 1 98 ? 9.124 -2.040 0.481 1.00 84.12 98 VAL A C 1
ATOM 775 O O . VAL A 1 98 ? 8.766 -1.950 1.656 1.00 84.12 98 VAL A O 1
ATOM 778 N N . TYR A 1 99 ? 8.270 -1.845 -0.533 1.00 86.25 99 TYR A N 1
ATOM 779 C CA . TYR A 1 99 ? 6.925 -1.284 -0.319 1.00 86.25 99 TYR A CA 1
ATOM 780 C C . TYR A 1 99 ? 6.068 -2.111 0.648 1.00 86.25 99 TYR A C 1
ATOM 782 O O . TYR A 1 99 ? 5.408 -1.536 1.511 1.00 86.25 99 TYR A O 1
ATOM 790 N N . GLY A 1 100 ? 6.141 -3.446 0.585 1.00 88.50 100 GLY A N 1
ATOM 791 C CA . GLY A 1 100 ? 5.313 -4.290 1.443 1.00 88.50 100 GLY A CA 1
ATOM 792 C C . GLY A 1 100 ? 5.693 -4.240 2.922 1.00 88.50 100 GLY A C 1
ATOM 793 O O . GLY A 1 100 ? 4.856 -4.535 3.766 1.00 88.50 100 GLY A O 1
ATOM 794 N N . SER A 1 101 ? 6.902 -3.789 3.279 1.00 91.31 101 SER A N 1
ATOM 795 C CA . SER A 1 101 ? 7.233 -3.544 4.690 1.00 91.31 101 SER A CA 1
ATOM 796 C C . SER A 1 101 ? 6.453 -2.353 5.257 1.00 91.31 101 SER A C 1
ATOM 798 O O . SER A 1 101 ? 5.941 -2.423 6.373 1.00 91.31 101 SER A O 1
ATOM 800 N N . ALA A 1 102 ? 6.288 -1.289 4.463 1.00 92.00 102 ALA A N 1
ATOM 801 C CA . ALA A 1 102 ? 5.454 -0.150 4.826 1.00 92.00 102 ALA A CA 1
ATOM 802 C C . ALA A 1 102 ? 3.974 -0.551 4.898 1.00 92.00 102 ALA A C 1
ATOM 804 O O . ALA A 1 102 ? 3.296 -0.188 5.859 1.00 92.00 102 ALA A O 1
ATOM 805 N N . ASP A 1 103 ? 3.487 -1.346 3.938 1.00 93.88 103 ASP A N 1
ATOM 806 C CA . ASP A 1 103 ? 2.106 -1.839 3.972 1.00 93.88 103 ASP A CA 1
ATOM 807 C C . ASP A 1 103 ? 1.845 -2.745 5.183 1.00 93.88 103 ASP A C 1
ATOM 809 O O . ASP A 1 103 ? 0.782 -2.646 5.789 1.00 93.88 103 ASP A O 1
ATOM 813 N N . LEU A 1 104 ? 2.816 -3.560 5.610 1.00 95.81 104 LEU A N 1
ATOM 814 C CA . LEU A 1 104 ? 2.691 -4.375 6.821 1.00 95.81 104 LEU A CA 1
ATOM 815 C C . LEU A 1 104 ? 2.517 -3.509 8.073 1.00 95.81 104 LEU A C 1
ATOM 817 O O . LEU A 1 104 ? 1.611 -3.756 8.869 1.00 95.81 104 LEU A O 1
ATOM 821 N N . VAL A 1 105 ? 3.351 -2.478 8.237 1.00 96.75 105 VAL A N 1
ATOM 822 C CA . VAL A 1 105 ? 3.244 -1.547 9.371 1.00 96.75 105 VAL A CA 1
ATOM 823 C C . VAL A 1 105 ? 1.887 -0.845 9.360 1.00 96.75 105 VAL A C 1
ATOM 825 O O . VAL A 1 105 ? 1.205 -0.823 10.383 1.00 96.75 105 VAL A O 1
ATOM 828 N N . LEU A 1 106 ? 1.454 -0.337 8.202 1.00 95.06 106 LEU A N 1
ATOM 829 C CA . LEU A 1 106 ? 0.146 0.307 8.060 1.00 95.06 106 LEU A CA 1
ATOM 830 C C . LEU A 1 106 ? -1.006 -0.656 8.369 1.00 95.06 106 LEU A C 1
ATOM 832 O O . LEU A 1 106 ? -1.929 -0.289 9.090 1.00 95.06 106 LEU A O 1
ATOM 836 N N . GLY A 1 107 ? -0.938 -1.901 7.895 1.00 96.62 107 GLY A N 1
ATOM 837 C CA . GLY A 1 107 ? -1.946 -2.922 8.173 1.00 96.62 107 GLY A CA 1
ATOM 838 C C . GLY A 1 107 ? -2.083 -3.220 9.667 1.00 96.62 107 GLY A C 1
ATOM 839 O O . GLY A 1 107 ? -3.203 -3.284 10.179 1.00 96.62 107 GLY A O 1
ATOM 840 N N . LEU A 1 108 ? -0.955 -3.328 10.381 1.00 97.75 108 LEU A N 1
ATOM 841 C CA . LEU A 1 108 ? -0.929 -3.498 11.838 1.00 97.75 108 LEU A CA 1
ATOM 842 C C . LEU A 1 108 ? -1.483 -2.271 12.572 1.00 97.75 108 LEU A C 1
ATOM 844 O O . LEU A 1 108 ? -2.224 -2.423 13.546 1.00 97.75 108 LEU A O 1
ATOM 848 N N . MET A 1 109 ? -1.174 -1.061 12.097 1.00 96.81 109 MET A N 1
ATOM 849 C CA . MET A 1 109 ? -1.734 0.175 12.647 1.00 96.81 109 MET A CA 1
ATOM 850 C C . MET A 1 109 ? -3.254 0.224 12.466 1.00 96.81 109 MET A C 1
ATOM 852 O O . MET A 1 109 ? -3.971 0.430 13.445 1.00 96.81 109 MET A O 1
ATOM 856 N N . PHE A 1 110 ? -3.770 -0.041 11.265 1.00 96.94 110 PHE A N 1
ATOM 857 C CA . PHE A 1 110 ? -5.215 -0.091 11.024 1.00 96.94 110 PHE A CA 1
ATOM 858 C C . PHE A 1 110 ? -5.898 -1.175 11.859 1.00 96.94 110 PHE A C 1
ATOM 860 O O . PHE A 1 110 ? -6.944 -0.927 12.455 1.00 96.94 110 PHE A O 1
ATOM 867 N N . PHE A 1 111 ? -5.261 -2.335 12.023 1.00 97.50 111 PHE A N 1
ATOM 868 C CA . PHE A 1 111 ? -5.804 -3.393 12.871 1.00 97.50 111 PHE A CA 1
ATOM 869 C C . PHE A 1 111 ? -5.881 -2.941 14.333 1.00 97.50 111 PHE A C 1
ATOM 871 O O . PHE A 1 111 ? -6.862 -3.201 15.028 1.00 97.50 111 PHE A O 1
ATOM 878 N N . SER A 1 112 ? -4.870 -2.205 14.801 1.00 96.81 112 SER A N 1
ATOM 879 C CA . SER A 1 112 ? -4.876 -1.633 16.146 1.00 96.81 112 SER A CA 1
ATOM 880 C C . SER A 1 112 ? -5.985 -0.594 16.352 1.00 96.81 112 SER A C 1
ATOM 882 O O . SER A 1 112 ? -6.529 -0.539 17.453 1.00 96.81 112 SER A O 1
ATOM 884 N N . LEU A 1 113 ? -6.343 0.183 15.321 1.00 95.25 113 LEU A N 1
ATOM 885 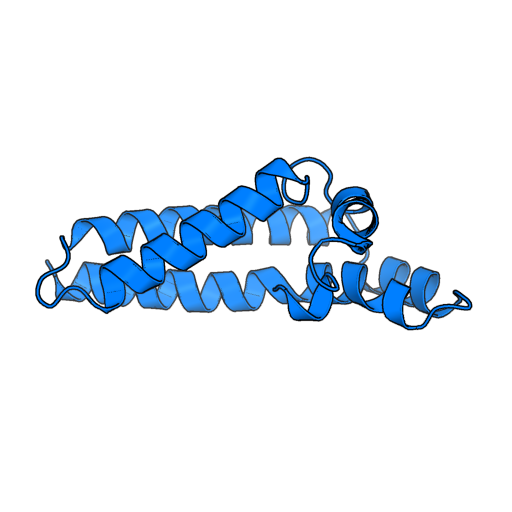C CA . LEU A 1 113 ? -7.456 1.140 15.356 1.00 95.25 113 LEU A CA 1
ATOM 886 C C . LEU A 1 113 ? -8.807 0.424 15.360 1.00 95.25 113 LEU A C 1
ATOM 888 O O . LEU A 1 113 ? -9.684 0.771 16.146 1.00 95.25 113 LEU A O 1
ATOM 892 N N . TRP A 1 114 ? -8.956 -0.629 14.554 1.00 96.50 114 TRP A N 1
ATOM 893 C CA . TRP A 1 114 ? -10.159 -1.460 14.563 1.00 96.50 114 TRP A CA 1
ATOM 894 C C . TRP A 1 114 ? -10.437 -2.052 15.954 1.00 96.50 114 TRP A C 1
ATOM 896 O O . TRP A 1 114 ? -11.570 -1.974 16.429 1.00 96.50 114 TRP A O 1
ATOM 906 N N . ARG A 1 115 ? -9.394 -2.566 16.626 1.00 96.00 115 ARG A N 1
ATOM 907 C CA . ARG A 1 115 ? -9.474 -3.097 18.001 1.00 96.00 115 ARG A CA 1
ATOM 908 C C . ARG A 1 115 ? -9.768 -2.052 19.077 1.00 96.00 115 ARG A C 1
ATOM 910 O O . ARG A 1 115 ? -10.092 -2.432 20.185 1.00 96.00 115 ARG A O 1
ATOM 917 N N . GLN A 1 116 ? -9.548 -0.767 18.815 1.00 92.69 116 GLN A N 1
ATOM 918 C CA . GLN A 1 116 ? -9.895 0.295 19.770 1.00 92.69 116 GLN A CA 1
ATOM 919 C C . GLN A 1 116 ? -11.346 0.748 19.606 1.00 92.69 116 GLN A C 1
ATOM 921 O O . GLN A 1 116 ? -11.922 1.314 20.529 1.00 92.69 116 GLN A O 1
ATOM 926 N N . ALA A 1 117 ? -11.929 0.509 18.432 1.00 89.56 117 ALA A N 1
ATOM 927 C CA . ALA A 1 117 ? -13.309 0.856 18.123 1.00 89.56 117 ALA A CA 1
ATOM 928 C C . ALA A 1 117 ? -14.331 -0.224 18.542 1.00 89.56 117 ALA A C 1
ATOM 930 O O . ALA A 1 117 ? -15.528 0.019 18.395 1.00 89.56 117 ALA A O 1
ATOM 931 N N . HIS A 1 118 ? -13.877 -1.393 19.017 1.00 85.31 118 HIS A N 1
ATOM 932 C CA . HIS A 1 118 ? -14.688 -2.551 19.429 1.00 85.31 118 HIS A CA 1
ATOM 933 C C . HIS A 1 118 ? -14.126 -3.160 20.713 1.00 85.31 118 HIS A C 1
ATOM 935 O O . HIS A 1 118 ? -14.935 -3.661 21.522 1.00 85.31 118 HIS A O 1
#